Protein AF-A0A9Q1CM74-F1 (afdb_monomer)

Secondary structure (DSSP, 8-state):
----S-PPPP-TTS-HHHHHHHHHHHHHHTT---HHHHHHHHHHHSHHHHHHHHHHHHTTS-GGGS-HHHHHHHHHHHHS----HHHHHHHHHH----TTS-HHHHHHHHHHHHGGGT-GGGHHHHHHHHHHTS-GGGTTS--------------------

Structure (mmCIF, N/CA/C/O backbone):
data_AF-A0A9Q1CM74-F1
#
_entry.id   AF-A0A9Q1CM74-F1
#
loop_
_atom_site.group_PDB
_atom_site.id
_atom_site.type_symbol
_atom_site.label_atom_id
_atom_site.label_alt_id
_atom_site.label_comp_id
_atom_site.label_asym_id
_atom_site.label_entity_id
_atom_site.label_seq_id
_atom_site.pdbx_PDB_ins_code
_atom_site.Cartn_x
_atom_site.Cartn_y
_atom_site.Cartn_z
_atom_site.occupancy
_atom_site.B_iso_or_equiv
_atom_site.auth_seq_id
_atom_site.auth_comp_id
_atom_site.auth_asym_id
_atom_site.auth_atom_id
_atom_site.pdbx_PDB_model_num
ATOM 1 N N . MET A 1 1 ? -25.371 -8.522 16.564 1.00 43.41 1 MET A N 1
ATOM 2 C CA . MET A 1 1 ? -25.349 -8.528 15.087 1.00 43.41 1 MET A CA 1
ATOM 3 C C . MET A 1 1 ? -24.249 -9.481 14.666 1.00 43.41 1 MET A C 1
ATOM 5 O O . MET A 1 1 ? -23.158 -9.372 15.211 1.00 43.41 1 MET A O 1
ATOM 9 N N . ALA A 1 2 ? -24.558 -10.466 13.825 1.00 46.47 2 ALA A N 1
ATOM 10 C CA . ALA A 1 2 ? -23.566 -11.417 13.342 1.00 46.47 2 ALA A CA 1
ATOM 11 C C . ALA A 1 2 ? -22.639 -10.695 12.359 1.00 46.47 2 ALA A C 1
ATOM 13 O O . ALA A 1 2 ? -23.115 -10.146 11.371 1.00 46.47 2 ALA A O 1
ATOM 14 N N . THR A 1 3 ? -21.343 -10.663 12.651 1.00 56.59 3 THR A N 1
ATOM 15 C CA . THR A 1 3 ? -20.336 -10.244 11.676 1.00 56.59 3 THR A CA 1
ATOM 16 C C . THR A 1 3 ? -20.273 -11.309 10.590 1.00 56.59 3 THR A C 1
ATOM 18 O O . THR A 1 3 ? -19.992 -12.476 10.879 1.00 56.59 3 THR A O 1
ATOM 21 N N . LEU A 1 4 ? -20.590 -10.932 9.356 1.00 57.66 4 LEU A N 1
ATOM 22 C CA . LEU A 1 4 ? -20.530 -11.839 8.218 1.00 57.66 4 LEU A CA 1
ATOM 23 C C . LEU A 1 4 ? -19.067 -12.001 7.795 1.00 57.66 4 LEU A C 1
ATOM 25 O O . LEU A 1 4 ? -18.439 -11.060 7.314 1.00 57.66 4 LEU A O 1
ATOM 29 N N . GLY A 1 5 ? -18.547 -13.219 7.963 1.00 64.69 5 GLY A N 1
ATOM 30 C CA . GLY A 1 5 ? -17.239 -13.644 7.461 1.00 64.69 5 GLY A CA 1
ATOM 31 C C . GLY A 1 5 ? -16.093 -13.535 8.471 1.00 64.69 5 GLY A C 1
ATOM 32 O O . GLY A 1 5 ? -16.030 -12.623 9.289 1.00 64.69 5 GLY A O 1
ATOM 33 N N . ILE A 1 6 ? -15.161 -14.488 8.394 1.00 71.69 6 ILE A N 1
ATOM 34 C CA . ILE A 1 6 ? -13.884 -14.444 9.115 1.00 71.69 6 ILE A CA 1
ATOM 35 C C . ILE A 1 6 ? -12.861 -13.839 8.157 1.00 71.69 6 ILE A C 1
ATOM 37 O O . ILE A 1 6 ? -12.512 -14.455 7.146 1.00 71.69 6 ILE A O 1
ATOM 41 N N . LEU A 1 7 ? -12.381 -12.633 8.457 1.00 78.81 7 LEU A N 1
ATOM 42 C CA . LEU A 1 7 ? -11.281 -12.046 7.705 1.00 78.81 7 LEU A CA 1
ATOM 43 C C . LEU A 1 7 ? -9.967 -12.671 8.184 1.00 78.81 7 LEU A C 1
ATOM 45 O O . LEU A 1 7 ? -9.629 -12.585 9.361 1.00 78.81 7 LEU A O 1
ATOM 49 N N . LYS A 1 8 ? -9.245 -13.334 7.274 1.00 79.56 8 LYS A N 1
ATOM 50 C CA . LYS A 1 8 ? -7.918 -13.880 7.587 1.00 79.56 8 LYS A CA 1
ATOM 51 C C . LYS A 1 8 ? -6.924 -12.752 7.842 1.00 79.56 8 LYS A C 1
ATOM 53 O O . LYS A 1 8 ? -6.956 -11.739 7.144 1.00 79.56 8 LYS A O 1
ATOM 58 N N . GLU A 1 9 ? -6.044 -12.984 8.806 1.00 81.06 9 GLU A N 1
ATOM 59 C CA . GLU A 1 9 ? -4.951 -12.087 9.168 1.00 81.06 9 GLU A CA 1
ATOM 60 C C . GLU A 1 9 ? -3.985 -11.896 7.995 1.00 81.06 9 GLU A C 1
ATOM 62 O O . GLU A 1 9 ? -3.722 -12.841 7.246 1.00 81.06 9 GLU A O 1
ATOM 67 N N . PHE A 1 10 ? -3.438 -10.688 7.856 1.00 80.25 10 PHE A N 1
ATOM 68 C CA . PHE A 1 10 ? -2.406 -10.410 6.858 1.00 80.25 10 PHE A CA 1
ATOM 69 C C . PHE A 1 10 ? -1.105 -11.140 7.216 1.00 80.25 10 PHE A C 1
A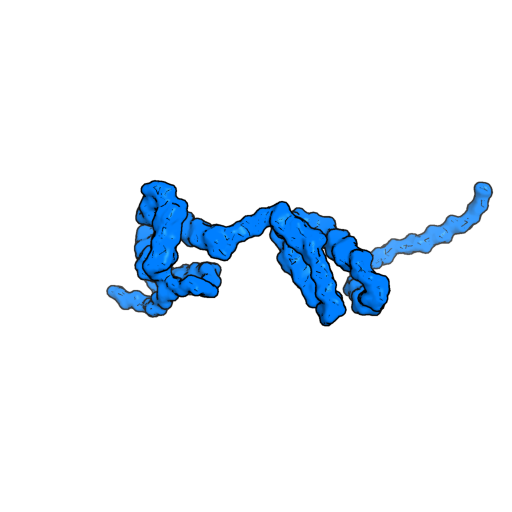TOM 71 O O . PHE A 1 10 ? -0.638 -11.056 8.354 1.00 80.25 10 PHE A O 1
ATOM 78 N N . GLN A 1 11 ? -0.516 -11.835 6.242 1.00 76.50 11 GLN A N 1
ATOM 79 C CA . GLN A 1 11 ? 0.763 -12.532 6.391 1.00 76.50 11 GLN A CA 1
ATOM 80 C C . GLN A 1 11 ? 1.875 -11.804 5.625 1.00 76.50 11 GLN A C 1
ATOM 82 O O . GLN A 1 11 ? 1.655 -11.278 4.532 1.00 76.50 11 GLN A O 1
ATOM 87 N N . GLU A 1 12 ? 3.092 -11.808 6.176 1.00 69.31 12 GLU A N 1
ATOM 88 C CA . GLU A 1 12 ? 4.278 -11.240 5.525 1.00 69.31 12 GLU A CA 1
ATOM 89 C C . GLU A 1 12 ? 4.601 -12.018 4.237 1.00 69.31 12 GLU A C 1
ATOM 91 O O . GLU A 1 12 ? 5.143 -13.120 4.274 1.00 69.31 12 GLU A O 1
ATOM 96 N N . GLY A 1 13 ? 4.224 -11.451 3.088 1.00 72.94 13 GLY A N 1
ATOM 97 C CA . GLY A 1 13 ? 4.385 -12.063 1.764 1.00 72.94 13 GLY A CA 1
ATOM 98 C C . GLY A 1 13 ? 3.132 -11.999 0.887 1.00 72.94 13 GLY A C 1
ATOM 99 O O . GLY A 1 13 ? 3.235 -12.186 -0.323 1.00 72.94 13 GLY A O 1
ATOM 100 N N . GLU A 1 14 ? 1.965 -11.696 1.462 1.00 79.19 14 GLU A N 1
ATOM 101 C CA . GLU A 1 14 ? 0.736 -11.452 0.696 1.00 79.19 14 GLU A CA 1
ATOM 102 C C . GLU A 1 14 ? 0.756 -10.055 0.046 1.00 79.19 14 GLU A C 1
ATOM 104 O O . GLU A 1 14 ? 1.364 -9.109 0.564 1.00 79.19 14 GLU A O 1
ATOM 109 N N . ASN A 1 15 ? 0.084 -9.895 -1.100 1.00 83.12 15 ASN A N 1
ATOM 110 C CA . ASN A 1 15 ? -0.043 -8.583 -1.725 1.00 83.12 15 ASN A CA 1
ATOM 111 C C . ASN A 1 15 ? -0.953 -7.687 -0.882 1.00 83.12 15 ASN A C 1
ATOM 113 O O . ASN A 1 15 ? -2.138 -7.964 -0.694 1.00 83.12 15 ASN A O 1
ATOM 117 N N . TRP A 1 16 ? -0.417 -6.546 -0.445 1.00 84.94 16 TRP A N 1
ATOM 118 C CA . TRP A 1 16 ? -1.178 -5.564 0.331 1.00 84.94 16 TRP A CA 1
ATOM 119 C C . TRP A 1 16 ? -2.441 -5.070 -0.397 1.00 84.94 16 TRP A C 1
ATOM 121 O O . TRP A 1 16 ? -3.460 -4.811 0.242 1.00 84.94 16 TRP A O 1
ATOM 131 N N . THR A 1 17 ? -2.401 -4.963 -1.730 1.00 85.19 17 THR A N 1
ATOM 132 C CA . THR A 1 17 ? -3.558 -4.551 -2.541 1.00 85.19 17 THR A CA 1
ATOM 133 C C . THR A 1 17 ? -4.710 -5.551 -2.427 1.00 85.19 17 THR A C 1
ATOM 135 O O . THR A 1 17 ? -5.810 -5.143 -2.069 1.00 85.19 17 THR A O 1
ATOM 138 N N . GLU A 1 18 ? -4.443 -6.848 -2.612 1.00 86.31 18 GLU A N 1
ATOM 139 C CA . GLU A 1 18 ? -5.464 -7.907 -2.533 1.00 86.31 18 GLU A CA 1
ATOM 140 C C . GLU A 1 18 ? -6.077 -7.988 -1.126 1.00 86.31 18 GLU A C 1
ATOM 142 O O . GLU A 1 18 ? -7.288 -8.151 -0.956 1.00 86.31 18 GLU A O 1
ATOM 147 N N . PHE A 1 19 ? -5.248 -7.819 -0.091 1.00 87.31 19 PHE A N 1
ATOM 148 C CA . PHE A 1 19 ? -5.717 -7.736 1.291 1.00 87.31 19 PHE A CA 1
ATOM 149 C C . PHE A 1 19 ? -6.630 -6.522 1.520 1.00 87.31 19 PHE A C 1
ATOM 151 O O . PHE A 1 19 ? -7.675 -6.649 2.162 1.00 87.31 19 PHE A O 1
ATOM 158 N N . THR A 1 20 ? -6.264 -5.358 0.975 1.00 86.75 20 THR A N 1
ATOM 159 C CA . THR A 1 20 ? -7.063 -4.130 1.097 1.00 86.75 20 THR A CA 1
ATOM 160 C C . THR A 1 20 ? -8.423 -4.294 0.418 1.00 86.75 20 THR A C 1
ATOM 162 O O . THR A 1 20 ? -9.437 -3.965 1.025 1.00 86.75 20 THR A O 1
ATOM 165 N N . GLU A 1 21 ? -8.472 -4.887 -0.778 1.00 88.31 21 GLU A N 1
ATOM 166 C CA . GLU A 1 21 ? -9.728 -5.150 -1.495 1.00 88.31 21 GLU A CA 1
ATOM 167 C C . GLU A 1 21 ? -10.650 -6.086 -0.698 1.00 88.31 21 GLU A C 1
ATOM 169 O O . GLU A 1 21 ? -11.842 -5.816 -0.534 1.00 88.31 21 GLU A O 1
ATOM 174 N N . ARG A 1 22 ? -10.101 -7.165 -0.120 1.00 88.38 22 ARG A N 1
ATOM 175 C CA . ARG A 1 22 ? -10.858 -8.080 0.756 1.00 88.38 22 ARG A CA 1
ATOM 176 C C . ARG A 1 22 ? -11.407 -7.367 1.995 1.00 88.38 22 ARG A C 1
ATOM 178 O O . ARG A 1 22 ? -12.530 -7.645 2.419 1.00 88.38 22 ARG A O 1
ATOM 185 N N . LEU A 1 23 ? -10.626 -6.458 2.573 1.00 87.56 23 LEU A N 1
ATOM 186 C CA . LEU A 1 23 ? -11.027 -5.657 3.727 1.00 87.56 23 LEU A CA 1
ATOM 187 C C . LEU A 1 23 ? -12.142 -4.655 3.368 1.00 87.56 23 LEU A C 1
ATOM 189 O O . LEU A 1 23 ? -13.081 -4.483 4.143 1.00 87.56 23 LEU A O 1
ATOM 193 N N . GLU A 1 24 ? -12.093 -4.039 2.187 1.00 87.81 24 GLU A N 1
ATOM 194 C CA . GLU A 1 24 ? -13.153 -3.150 1.694 1.00 87.81 24 GLU A CA 1
ATOM 195 C C . GLU A 1 24 ? -14.472 -3.900 1.480 1.00 87.81 24 GLU A C 1
ATOM 197 O O . GLU A 1 24 ? -15.521 -3.440 1.937 1.00 87.81 24 GLU A O 1
ATOM 202 N N . GLN A 1 25 ? -14.420 -5.096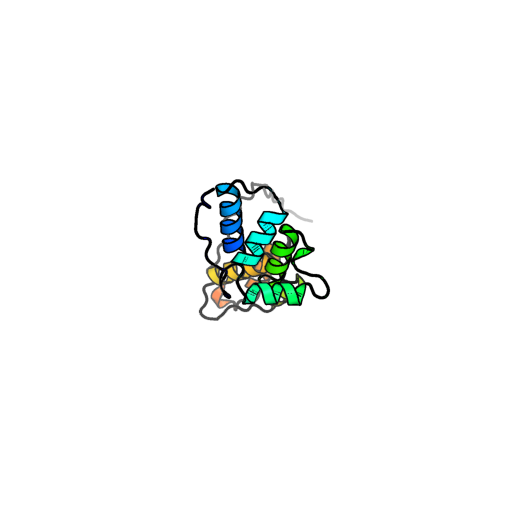 0.885 1.00 86.75 25 GLN A N 1
ATOM 203 C CA . GLN A 1 25 ? -15.596 -5.964 0.754 1.00 86.75 25 GLN A CA 1
ATOM 204 C C . GLN A 1 25 ? -16.176 -6.353 2.119 1.00 86.75 25 GLN A C 1
ATOM 206 O O . GLN A 1 25 ? -17.394 -6.418 2.280 1.00 86.75 25 GLN A O 1
ATOM 211 N N . TYR A 1 26 ? -15.325 -6.554 3.128 1.00 86.12 26 TYR A N 1
ATOM 212 C CA . TYR A 1 26 ? -15.777 -6.828 4.490 1.00 86.12 26 TYR A CA 1
ATOM 213 C C . TYR A 1 26 ? -16.526 -5.639 5.112 1.00 86.12 26 TYR A C 1
ATOM 215 O O . TYR A 1 26 ? -17.535 -5.841 5.791 1.00 86.12 26 TYR A O 1
ATOM 223 N N . PHE A 1 27 ? -16.080 -4.402 4.870 1.00 86.31 27 PHE A N 1
ATOM 224 C CA . PHE A 1 27 ? -16.803 -3.214 5.337 1.00 86.31 27 PHE A CA 1
ATOM 225 C C . PHE A 1 27 ? -18.150 -3.041 4.644 1.00 86.31 27 PHE A C 1
ATOM 227 O O . PHE A 1 27 ? -19.122 -2.703 5.317 1.00 86.31 27 PHE A O 1
ATOM 234 N N . LEU A 1 28 ? -18.210 -3.317 3.339 1.00 85.50 28 LEU A N 1
ATOM 235 C CA . LEU A 1 28 ? -19.454 -3.288 2.570 1.00 85.50 28 LEU A CA 1
ATOM 236 C C . LEU A 1 28 ? -20.445 -4.351 3.063 1.00 85.50 28 LEU A C 1
ATOM 238 O O . LEU A 1 28 ? -21.609 -4.045 3.292 1.00 85.50 28 LEU A O 1
ATOM 242 N N . ALA A 1 29 ? -19.984 -5.582 3.295 1.00 84.12 29 ALA A N 1
ATOM 243 C CA . ALA A 1 29 ? -20.840 -6.682 3.744 1.00 84.12 29 ALA A CA 1
ATOM 244 C C . ALA A 1 29 ? -21.421 -6.483 5.156 1.00 84.12 29 ALA A C 1
ATOM 246 O O . ALA A 1 29 ? -22.465 -7.049 5.476 1.00 84.12 29 ALA A O 1
ATOM 247 N N . ASN A 1 30 ? -20.742 -5.709 6.008 1.00 84.56 30 ASN A N 1
ATOM 248 C CA . ASN A 1 30 ? -21.150 -5.457 7.392 1.00 84.56 30 ASN A CA 1
ATOM 249 C C . ASN A 1 30 ? -21.736 -4.047 7.612 1.00 84.56 30 ASN A C 1
ATOM 251 O O . ASN A 1 30 ? -21.953 -3.674 8.765 1.00 84.56 30 ASN A O 1
ATOM 255 N N . ASP A 1 31 ? -21.967 -3.276 6.542 1.00 83.88 31 ASP A N 1
ATOM 256 C CA . ASP A 1 31 ? -22.527 -1.913 6.580 1.00 83.88 31 ASP A CA 1
ATOM 257 C C . ASP A 1 31 ? -21.767 -0.974 7.544 1.00 83.88 31 ASP A C 1
ATOM 259 O O . ASP A 1 31 ? -22.322 -0.229 8.354 1.00 83.88 31 ASP A O 1
ATOM 263 N N . ILE A 1 32 ? -20.432 -1.065 7.530 1.00 81.75 32 ILE A N 1
ATOM 264 C CA . ILE A 1 32 ? -19.579 -0.298 8.444 1.00 81.75 32 ILE A CA 1
ATOM 265 C C . ILE A 1 32 ? -19.177 1.003 7.763 1.00 81.75 32 ILE A C 1
ATOM 267 O O . ILE A 1 32 ? -18.218 1.039 6.994 1.00 81.75 32 ILE A O 1
ATOM 271 N N . GLU A 1 33 ? -19.865 2.092 8.089 1.00 78.38 33 GLU A N 1
ATOM 272 C CA . GLU A 1 33 ? -19.536 3.421 7.556 1.00 78.38 33 GLU A CA 1
ATOM 273 C C . GLU A 1 33 ? -18.549 4.198 8.441 1.00 78.38 33 GLU A C 1
ATOM 275 O O . GLU A 1 33 ? -17.741 4.978 7.935 1.00 78.38 33 GLU A O 1
ATOM 280 N N . ASP A 1 34 ? -18.547 3.932 9.751 1.00 85.81 34 ASP A N 1
ATOM 281 C CA . ASP A 1 34 ? -17.744 4.672 10.726 1.00 85.81 34 ASP A CA 1
ATOM 282 C C . ASP A 1 34 ? -16.229 4.459 10.545 1.00 85.81 34 ASP A C 1
ATOM 284 O O . ASP A 1 34 ? -15.706 3.342 10.639 1.00 85.81 34 ASP A O 1
ATOM 288 N N . ASN A 1 35 ? -15.501 5.561 10.353 1.00 80.75 35 ASN A N 1
ATOM 289 C CA . ASN A 1 35 ? -14.048 5.549 10.161 1.00 80.75 35 ASN A CA 1
ATOM 290 C C . ASN A 1 35 ? -13.285 5.027 11.393 1.00 80.75 35 ASN A C 1
ATOM 292 O O . ASN A 1 35 ? -12.217 4.424 11.244 1.00 80.75 35 ASN A O 1
ATOM 296 N N . GLY A 1 36 ? -13.825 5.218 12.602 1.00 82.81 36 GLY A N 1
ATOM 297 C CA . GLY A 1 36 ? -13.246 4.695 13.839 1.00 82.81 36 GLY A CA 1
ATOM 298 C C . GLY A 1 36 ? -13.303 3.168 13.900 1.00 82.81 36 GLY A C 1
ATOM 299 O O . GLY A 1 36 ? -12.291 2.527 14.204 1.00 82.81 36 GLY A O 1
ATOM 300 N N . LYS A 1 37 ? -14.450 2.581 13.536 1.00 83.75 37 LYS A N 1
ATOM 301 C CA . LYS A 1 37 ? -14.643 1.125 13.436 1.00 83.75 37 LYS A CA 1
ATOM 302 C C . LYS A 1 37 ? -13.774 0.507 12.343 1.00 83.75 37 LYS A C 1
ATOM 304 O O . LYS A 1 37 ? -13.110 -0.491 12.614 1.00 83.75 37 LYS A O 1
ATOM 309 N N . LYS A 1 38 ? -13.702 1.117 11.152 1.00 84.69 38 LYS A N 1
ATOM 310 C CA . LYS A 1 38 ? -12.829 0.644 10.054 1.00 84.69 38 LYS A CA 1
ATOM 311 C C . LYS A 1 38 ? -11.369 0.546 10.487 1.00 84.69 38 LYS A C 1
ATOM 313 O O . LYS A 1 38 ? -10.716 -0.475 10.275 1.00 84.69 38 LYS A O 1
ATOM 318 N N . ARG A 1 39 ? -10.871 1.586 11.163 1.00 85.62 39 ARG A N 1
ATOM 319 C CA . ARG A 1 39 ? -9.518 1.594 11.730 1.00 85.62 39 ARG A CA 1
ATOM 320 C C . ARG A 1 39 ? -9.336 0.513 12.790 1.00 85.62 39 ARG A C 1
ATOM 322 O O . ARG A 1 39 ? -8.326 -0.179 12.764 1.00 85.62 39 ARG A O 1
ATOM 329 N N . ALA A 1 40 ? -10.274 0.382 13.728 1.00 85.44 40 ALA A N 1
ATOM 330 C CA . ALA A 1 40 ? -10.176 -0.626 14.780 1.00 85.44 40 ALA A CA 1
ATOM 331 C C . ALA A 1 40 ? -10.074 -2.040 14.186 1.00 85.44 40 ALA A C 1
ATOM 333 O O . ALA A 1 40 ? -9.195 -2.799 14.581 1.00 85.44 40 ALA A O 1
ATOM 334 N N . ILE A 1 41 ? -10.893 -2.341 13.174 1.00 86.00 41 ILE A N 1
ATOM 335 C CA . ILE A 1 41 ? -10.878 -3.625 12.464 1.00 86.00 41 ILE A CA 1
ATOM 336 C C . ILE A 1 41 ? -9.533 -3.849 11.769 1.00 86.00 41 ILE A C 1
ATOM 338 O O . ILE A 1 41 ? -8.924 -4.901 11.958 1.00 86.00 41 ILE A O 1
ATOM 342 N N . LEU A 1 42 ? -9.019 -2.851 11.040 1.00 86.25 42 LEU A N 1
ATOM 343 C CA . LEU A 1 42 ? -7.696 -2.930 10.413 1.00 86.25 42 LEU A CA 1
ATOM 344 C C . LEU A 1 42 ? -6.614 -3.268 11.451 1.00 86.25 42 LEU A C 1
ATOM 346 O O . LEU A 1 42 ? -5.850 -4.207 11.260 1.00 86.25 42 LEU A O 1
ATOM 350 N N . LEU A 1 43 ? -6.575 -2.555 12.581 1.00 84.50 43 LEU A N 1
ATOM 351 C CA . LEU A 1 43 ? -5.567 -2.785 13.622 1.00 84.50 43 LEU A CA 1
ATOM 352 C C . LEU A 1 43 ? -5.684 -4.171 14.274 1.00 84.50 43 LEU A C 1
ATOM 354 O O . LEU A 1 43 ? -4.665 -4.725 14.673 1.00 84.50 43 LEU A O 1
ATOM 358 N N . THR A 1 44 ? -6.891 -4.737 14.361 1.00 84.56 44 THR A N 1
ATOM 359 C CA . THR A 1 44 ? -7.094 -6.098 14.887 1.00 84.56 44 THR A CA 1
ATOM 360 C C . THR A 1 44 ? -6.743 -7.200 13.890 1.00 84.56 44 THR A C 1
ATOM 362 O O . THR A 1 44 ? -6.299 -8.262 14.307 1.00 84.56 44 THR A O 1
ATOM 365 N N . VAL A 1 45 ? -6.920 -6.962 12.588 1.00 85.62 45 VAL A N 1
ATOM 366 C CA . VAL A 1 45 ? -6.745 -7.988 11.543 1.00 85.62 45 VAL A CA 1
ATOM 367 C C . VAL A 1 45 ? -5.324 -7.996 10.974 1.00 85.62 45 VAL A C 1
ATOM 369 O O . VAL A 1 45 ? -4.848 -9.024 10.500 1.00 85.62 45 VAL A O 1
ATOM 372 N N . CYS A 1 46 ? -4.611 -6.871 11.032 1.00 78.81 46 CYS A N 1
ATOM 373 C CA . CYS A 1 46 ? -3.271 -6.728 10.459 1.00 78.81 46 CYS A CA 1
ATOM 374 C C . CYS A 1 46 ? -2.184 -7.610 11.109 1.00 78.81 46 CYS A C 1
ATOM 376 O O . CYS A 1 46 ? -1.052 -7.603 10.629 1.00 78.81 46 CYS A O 1
ATOM 378 N N . GLY A 1 47 ? -2.491 -8.368 12.166 1.00 82.94 47 GLY A N 1
ATOM 379 C CA . GLY A 1 47 ? -1.521 -9.211 12.862 1.00 82.94 47 GLY A CA 1
ATOM 380 C C . GLY A 1 47 ? -0.452 -8.405 13.618 1.00 82.94 47 GLY A C 1
ATOM 381 O O . GLY A 1 47 ? -0.308 -7.186 13.474 1.00 82.94 47 GLY A O 1
ATOM 382 N N . SER A 1 48 ? 0.325 -9.086 14.461 1.00 84.25 48 SER A N 1
ATOM 383 C CA . SER A 1 48 ? 1.324 -8.447 15.334 1.00 84.25 48 SER A CA 1
ATOM 384 C C . SER A 1 48 ? 2.508 -7.833 14.571 1.00 84.25 48 SER A C 1
ATOM 386 O O . SER A 1 48 ? 2.996 -6.763 14.955 1.00 84.25 48 SER A O 1
ATOM 388 N N . ALA A 1 49 ? 2.949 -8.470 13.483 1.00 83.94 49 ALA A N 1
ATOM 389 C CA . ALA A 1 49 ? 4.070 -8.018 12.657 1.00 83.94 49 ALA A CA 1
ATOM 390 C C . ALA A 1 49 ? 3.765 -6.674 11.976 1.00 83.94 49 ALA A C 1
ATOM 392 O O . ALA A 1 49 ? 4.462 -5.680 12.195 1.00 83.94 49 ALA A O 1
ATOM 393 N N . THR A 1 50 ? 2.655 -6.596 11.239 1.00 83.56 50 THR A N 1
ATOM 394 C CA . THR A 1 50 ? 2.241 -5.375 10.532 1.00 83.56 50 THR A CA 1
ATOM 395 C C . THR A 1 50 ? 1.874 -4.253 11.497 1.00 83.56 50 THR A C 1
ATOM 397 O O . THR A 1 50 ? 2.165 -3.088 11.227 1.00 83.56 50 THR A O 1
ATOM 400 N N . TYR A 1 51 ? 1.277 -4.570 12.653 1.00 86.31 51 TYR A N 1
ATOM 401 C CA . TYR A 1 51 ? 1.022 -3.569 13.692 1.00 86.31 51 TYR A CA 1
ATOM 402 C C . TYR A 1 51 ? 2.326 -2.961 14.231 1.00 86.31 51 TYR A C 1
ATOM 404 O O . TYR A 1 51 ? 2.427 -1.742 14.396 1.00 86.31 51 TYR A O 1
ATOM 412 N N . SER A 1 52 ? 3.349 -3.791 14.456 1.00 86.81 52 SER A N 1
ATOM 413 C CA . SER A 1 52 ? 4.676 -3.332 14.886 1.00 86.81 52 SER A CA 1
ATOM 414 C C . SER A 1 52 ? 5.336 -2.449 13.825 1.00 86.81 52 SER A C 1
ATOM 416 O O . SER A 1 52 ? 5.878 -1.393 14.152 1.00 86.81 52 SER A O 1
ATOM 418 N N . LEU A 1 53 ? 5.215 -2.822 12.550 1.00 86.50 53 LEU A N 1
ATOM 419 C CA . LEU A 1 53 ? 5.681 -2.030 11.412 1.00 86.50 53 LEU A CA 1
ATOM 420 C C . LEU A 1 53 ? 4.974 -0.671 11.331 1.00 86.50 53 LEU A C 1
ATOM 422 O O . LEU A 1 53 ? 5.639 0.360 11.249 1.00 86.50 53 LEU A O 1
ATOM 426 N N . MET A 1 54 ? 3.642 -0.643 11.443 1.00 86.81 54 MET A N 1
ATOM 427 C CA . MET A 1 54 ? 2.872 0.604 11.482 1.00 86.81 54 MET A CA 1
ATOM 428 C C . MET A 1 54 ? 3.319 1.501 12.639 1.00 86.81 54 MET A C 1
ATOM 430 O O . MET A 1 54 ? 3.528 2.696 12.445 1.00 86.81 54 MET A O 1
ATOM 434 N N . LYS A 1 55 ? 3.511 0.933 13.836 1.00 86.69 55 LYS A N 1
ATOM 435 C CA . LYS A 1 55 ? 3.989 1.674 15.010 1.00 86.69 55 LYS A CA 1
ATOM 436 C C . LYS A 1 55 ? 5.384 2.267 14.786 1.00 86.69 55 LYS A C 1
ATOM 438 O O . LYS A 1 55 ? 5.605 3.420 15.146 1.00 86.69 55 LYS A O 1
ATOM 443 N N . ASN A 1 56 ? 6.298 1.510 14.179 1.00 86.88 56 ASN A N 1
ATOM 444 C CA . ASN A 1 56 ? 7.653 1.975 13.877 1.00 86.88 56 ASN A CA 1
ATOM 445 C C . ASN A 1 56 ? 7.652 3.110 12.843 1.00 86.88 56 ASN A C 1
ATOM 447 O O . ASN A 1 56 ? 8.367 4.092 13.017 1.00 86.88 56 ASN A O 1
ATOM 451 N N . LEU A 1 57 ? 6.819 3.011 11.804 1.00 83.62 57 LEU A N 1
ATOM 452 C CA . LEU A 1 57 ? 6.708 4.036 10.761 1.00 83.62 57 LEU A CA 1
ATOM 453 C C . LEU A 1 57 ? 6.008 5.319 11.232 1.00 83.62 57 LEU A C 1
ATOM 455 O O . LEU A 1 57 ? 6.218 6.382 10.652 1.00 83.62 57 LEU A O 1
ATOM 459 N N . LEU A 1 58 ? 5.149 5.228 12.249 1.00 83.56 58 LEU A N 1
ATOM 460 C CA . LEU A 1 58 ? 4.362 6.354 12.759 1.00 83.56 58 LEU A CA 1
ATOM 461 C C . LEU A 1 58 ? 5.008 7.090 13.930 1.00 83.56 58 LEU A C 1
ATOM 463 O O . LEU A 1 58 ? 4.507 8.148 14.309 1.00 83.56 58 LEU A O 1
ATOM 467 N N . ALA A 1 59 ? 6.094 6.564 14.497 1.00 81.44 59 ALA A N 1
ATOM 468 C CA . ALA A 1 59 ? 6.761 7.163 15.644 1.00 81.44 59 ALA A CA 1
ATOM 469 C C . ALA A 1 59 ? 7.113 8.646 15.379 1.00 81.44 59 ALA A C 1
ATOM 471 O O . ALA A 1 59 ? 7.691 8.951 14.333 1.00 81.44 59 ALA A O 1
ATOM 472 N N . PRO A 1 60 ? 6.783 9.582 16.297 1.00 78.25 60 PRO A N 1
ATOM 473 C CA . PRO A 1 60 ? 6.274 9.394 17.668 1.00 78.25 60 PRO A CA 1
ATOM 474 C C . PRO A 1 60 ? 4.736 9.325 17.828 1.00 78.25 60 PRO A C 1
ATOM 476 O O . PRO A 1 60 ? 4.248 9.212 18.953 1.00 78.25 60 PRO A O 1
ATOM 479 N N . ALA A 1 61 ? 3.956 9.407 16.748 1.00 81.06 61 ALA A N 1
ATOM 480 C CA . ALA A 1 61 ? 2.492 9.351 16.790 1.00 81.06 61 ALA A CA 1
ATOM 481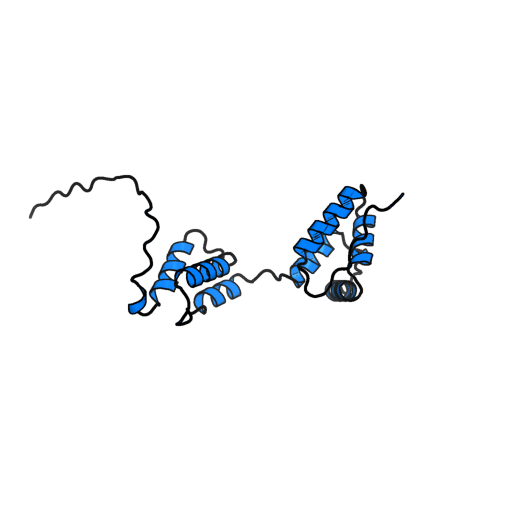 C C . ALA A 1 61 ? 1.961 7.912 16.957 1.00 81.06 61 ALA A C 1
ATOM 483 O O . ALA A 1 61 ? 2.633 6.935 16.616 1.00 81.06 61 ALA A O 1
ATOM 484 N N . LYS A 1 62 ? 0.731 7.760 17.472 1.00 81.00 62 LYS A N 1
ATOM 485 C CA . LYS A 1 62 ? 0.094 6.441 17.614 1.00 81.00 62 LYS A CA 1
ATOM 486 C C . LYS A 1 62 ? -0.701 6.079 16.350 1.00 81.00 62 LYS A C 1
ATOM 488 O O . LYS A 1 62 ? -1.317 6.955 15.743 1.00 81.00 62 LYS A O 1
ATOM 493 N N . PRO A 1 63 ? -0.801 4.783 15.995 1.00 75.44 63 PRO A N 1
ATOM 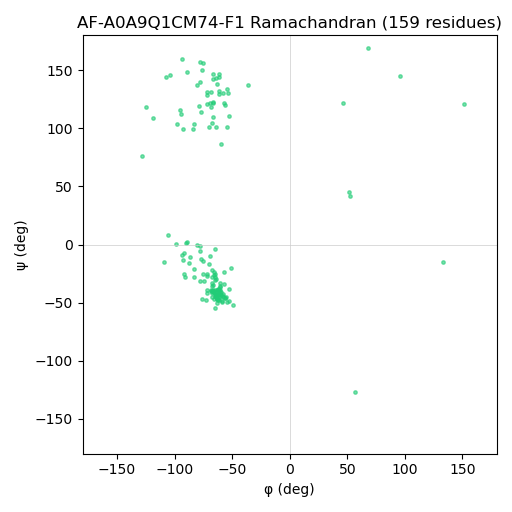494 C CA . PRO A 1 63 ? -1.689 4.310 14.925 1.00 75.44 63 PRO A CA 1
ATOM 495 C C . PRO A 1 63 ? -3.163 4.679 15.136 1.00 75.44 63 PRO A C 1
ATOM 497 O O . PRO A 1 63 ? -3.928 4.773 14.181 1.00 75.44 63 PRO A O 1
ATOM 500 N N . THR A 1 64 ? -3.560 4.923 16.386 1.00 77.62 64 THR A N 1
ATOM 501 C CA . THR A 1 64 ? -4.916 5.322 16.777 1.00 77.62 64 THR A CA 1
ATOM 502 C C . THR A 1 64 ? -5.236 6.789 16.486 1.00 77.62 64 THR A C 1
ATOM 504 O O . THR A 1 64 ? -6.399 7.164 16.553 1.00 77.62 64 THR A O 1
ATOM 507 N N . ASP A 1 65 ? -4.254 7.628 16.162 1.00 78.44 65 ASP A N 1
ATOM 508 C CA . ASP A 1 65 ? 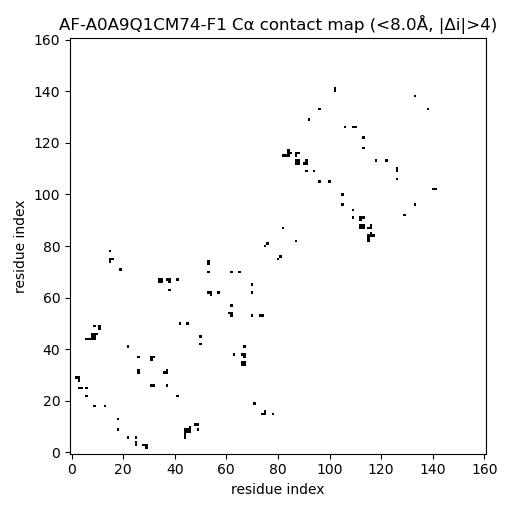-4.488 9.046 15.855 1.00 78.44 65 ASP A CA 1
ATOM 509 C C . ASP A 1 65 ? -4.693 9.297 14.353 1.00 78.44 65 ASP A C 1
ATOM 511 O O . ASP A 1 65 ? -5.182 10.352 13.961 1.00 78.44 65 ASP A O 1
ATOM 515 N N . LYS A 1 66 ? -4.367 8.317 13.498 1.00 81.12 66 LYS A N 1
ATOM 516 C CA . LYS A 1 66 ? -4.492 8.439 12.041 1.00 81.12 66 LYS A CA 1
ATOM 517 C C . LYS A 1 66 ? -5.820 7.918 11.505 1.00 81.12 66 LYS A C 1
ATOM 519 O O . LYS A 1 66 ? -6.511 7.112 12.141 1.00 81.12 66 LYS A O 1
ATOM 524 N N . SER A 1 67 ? -6.160 8.383 10.307 1.00 85.06 67 SER A N 1
ATOM 525 C CA . SER A 1 67 ? -7.303 7.882 9.549 1.00 85.06 67 SER A CA 1
ATOM 526 C C . SER A 1 67 ? -7.010 6.513 8.925 1.00 85.06 67 SER A C 1
ATOM 528 O O . SER A 1 67 ? -5.861 6.146 8.673 1.00 85.06 67 SER A O 1
ATOM 530 N N . PHE A 1 68 ? -8.068 5.748 8.649 1.00 85.19 68 PHE A N 1
ATOM 531 C CA . PHE A 1 68 ? -7.962 4.452 7.974 1.00 85.19 68 PHE A CA 1
ATOM 532 C C . PHE A 1 68 ? -7.234 4.563 6.621 1.00 85.19 68 PHE A C 1
ATOM 534 O O . PHE A 1 68 ? -6.315 3.794 6.349 1.00 85.19 68 PHE A O 1
ATOM 541 N N . SER A 1 69 ? -7.582 5.566 5.810 1.00 85.06 69 SER A N 1
ATOM 542 C CA . SER A 1 69 ? -6.978 5.803 4.492 1.00 85.06 69 SER A CA 1
ATOM 543 C C . SER A 1 69 ? -5.481 6.100 4.566 1.00 85.06 69 SER A C 1
ATOM 545 O O . SER A 1 69 ? -4.708 5.620 3.734 1.00 85.06 69 SER A O 1
ATOM 547 N N . GLU A 1 70 ? -5.043 6.860 5.573 1.00 86.25 70 GLU A N 1
ATOM 548 C CA . GLU A 1 70 ? -3.621 7.139 5.778 1.00 86.25 70 GLU A CA 1
ATOM 549 C C . GLU A 1 70 ? -2.844 5.885 6.172 1.00 86.25 70 GLU A C 1
ATOM 551 O O . GLU A 1 70 ? -1.745 5.675 5.663 1.00 86.25 70 GLU A O 1
ATOM 556 N N . LEU A 1 71 ? -3.407 5.042 7.044 1.00 85.44 71 LEU A N 1
ATOM 557 C CA . LEU A 1 71 ? -2.768 3.790 7.457 1.00 85.44 71 LEU A CA 1
ATOM 558 C C . LEU A 1 71 ? -2.593 2.839 6.270 1.00 85.44 71 LEU A C 1
ATOM 560 O O . LEU A 1 71 ? -1.494 2.332 6.052 1.00 85.44 71 LEU A O 1
ATOM 564 N N . VAL A 1 72 ? -3.641 2.661 5.461 1.00 87.38 72 VAL A N 1
ATOM 565 C CA . VAL A 1 72 ? -3.587 1.825 4.252 1.00 87.38 72 VAL A CA 1
ATOM 566 C C . VAL A 1 72 ? -2.532 2.339 3.275 1.00 87.38 72 VAL A C 1
ATOM 568 O O . VAL A 1 72 ? -1.748 1.552 2.745 1.00 87.38 72 VAL A O 1
ATOM 571 N N . THR A 1 73 ? -2.469 3.656 3.068 1.00 86.19 73 THR A N 1
ATOM 572 C CA . THR A 1 73 ? -1.498 4.277 2.155 1.00 86.19 73 THR A CA 1
ATOM 573 C C . THR A 1 73 ? -0.067 4.143 2.672 1.00 86.19 73 THR A C 1
ATOM 575 O O . THR A 1 73 ? 0.849 3.866 1.901 1.00 86.19 73 THR A O 1
ATOM 578 N N . LEU A 1 74 ? 0.143 4.308 3.977 1.00 85.56 74 LEU A N 1
ATOM 579 C CA . LEU A 1 74 ? 1.455 4.196 4.606 1.00 85.56 74 LEU A CA 1
ATOM 580 C C . LEU A 1 74 ? 2.014 2.776 4.493 1.00 85.56 74 LEU A C 1
ATOM 582 O O . LEU A 1 74 ? 3.168 2.603 4.104 1.00 85.56 74 LEU A O 1
ATOM 586 N N . VAL A 1 75 ? 1.187 1.765 4.768 1.00 84.94 75 VAL A N 1
ATOM 587 C CA . VAL A 1 75 ? 1.597 0.363 4.628 1.00 84.94 75 VAL A CA 1
ATOM 588 C C . VAL A 1 75 ? 1.807 0.010 3.152 1.00 84.94 75 VAL A C 1
ATOM 590 O O . VAL A 1 75 ? 2.823 -0.596 2.810 1.00 84.94 75 VAL A O 1
ATOM 593 N N . LYS A 1 76 ? 0.942 0.493 2.248 1.00 85.75 76 LYS A N 1
ATOM 594 C CA . LYS A 1 76 ? 1.135 0.345 0.796 1.00 85.75 76 LYS A CA 1
ATOM 595 C C . LYS A 1 76 ? 2.476 0.916 0.336 1.00 85.75 76 LYS A C 1
ATOM 597 O O . LYS A 1 76 ? 3.194 0.236 -0.384 1.00 85.75 76 LYS A O 1
ATOM 602 N N . ASN A 1 77 ? 2.845 2.115 0.783 1.00 83.19 77 ASN A N 1
ATOM 603 C CA . ASN A 1 77 ? 4.124 2.741 0.437 1.00 83.19 77 ASN A CA 1
ATOM 604 C C . ASN A 1 77 ? 5.334 1.972 0.982 1.00 83.19 77 ASN A C 1
ATOM 606 O O . ASN A 1 77 ? 6.411 2.051 0.401 1.00 83.19 77 ASN A O 1
ATOM 610 N N . HIS A 1 78 ? 5.177 1.242 2.087 1.00 83.94 78 HIS A N 1
ATOM 611 C CA . HIS A 1 78 ? 6.244 0.401 2.618 1.00 83.94 78 HIS A CA 1
ATOM 612 C C . HIS A 1 78 ? 6.415 -0.892 1.806 1.00 83.94 78 HIS A C 1
ATOM 614 O O . HIS A 1 78 ? 7.534 -1.245 1.445 1.00 83.94 78 HIS A O 1
ATOM 620 N N . HIS A 1 79 ? 5.320 -1.594 1.494 1.00 76.50 79 HIS A N 1
ATOM 621 C CA . HIS A 1 79 ? 5.377 -2.837 0.709 1.00 76.50 79 HIS A CA 1
ATOM 622 C C . HIS A 1 79 ? 5.645 -2.596 -0.782 1.00 76.50 79 HIS A C 1
ATOM 624 O O . HIS A 1 79 ? 6.262 -3.422 -1.449 1.00 76.50 79 HIS A O 1
ATOM 630 N N . GLN A 1 80 ? 5.182 -1.467 -1.308 1.00 70.56 80 GLN A N 1
ATOM 631 C CA . GLN A 1 80 ? 5.386 -1.019 -2.679 1.00 70.56 80 GLN A CA 1
ATOM 632 C C . GLN A 1 80 ? 5.921 0.415 -2.639 1.00 70.56 80 GLN A C 1
ATOM 634 O O . GLN A 1 80 ? 5.169 1.365 -2.883 1.00 70.56 80 GLN A O 1
ATOM 639 N N . PRO A 1 81 ? 7.214 0.607 -2.315 1.00 72.94 81 PRO A N 1
ATOM 640 C CA . PRO A 1 81 ? 7.812 1.925 -2.414 1.00 72.94 81 PRO A CA 1
ATOM 641 C C . PRO A 1 81 ? 7.656 2.410 -3.848 1.00 72.94 81 PRO A C 1
ATOM 643 O O . PRO A 1 81 ? 7.973 1.684 -4.796 1.00 72.94 81 PRO A O 1
ATOM 646 N N . LYS A 1 82 ? 7.153 3.639 -4.013 1.00 66.75 82 LYS A N 1
ATOM 647 C CA . LYS A 1 82 ? 7.083 4.287 -5.323 1.00 66.75 82 LYS A CA 1
ATOM 648 C C . LYS A 1 82 ? 8.484 4.229 -5.925 1.00 66.75 82 LYS A C 1
ATOM 650 O O . LYS A 1 82 ? 9.403 4.869 -5.411 1.00 66.75 82 LYS A O 1
ATOM 655 N N . ALA A 1 83 ? 8.654 3.422 -6.972 1.00 64.81 83 ALA A N 1
ATOM 656 C CA . ALA A 1 83 ? 9.935 3.296 -7.642 1.00 64.81 83 ALA A CA 1
ATOM 657 C C . ALA A 1 83 ? 10.351 4.698 -8.093 1.00 64.81 83 ALA A C 1
ATOM 659 O O . ALA A 1 83 ? 9.589 5.380 -8.782 1.00 64.81 83 ALA A O 1
ATOM 660 N N . SER A 1 84 ? 11.516 5.168 -7.643 1.00 75.25 84 SER A N 1
ATOM 661 C CA . SER A 1 84 ? 11.973 6.486 -8.063 1.00 75.25 84 SER A CA 1
ATOM 662 C C . SER A 1 84 ? 12.186 6.455 -9.574 1.00 75.25 84 SER A C 1
ATOM 664 O O . SER A 1 84 ? 12.728 5.486 -10.111 1.00 75.25 84 SER A O 1
ATOM 666 N N . ILE A 1 85 ? 11.766 7.518 -10.261 1.00 79.88 85 ILE A N 1
ATOM 667 C CA . ILE A 1 85 ? 11.911 7.640 -11.719 1.00 79.88 85 ILE A CA 1
ATOM 668 C C . ILE A 1 85 ? 13.372 7.390 -12.119 1.00 79.88 85 ILE A C 1
ATOM 670 O O . ILE A 1 85 ? 13.650 6.717 -13.104 1.00 79.88 85 ILE A O 1
ATOM 674 N N . ILE A 1 86 ? 14.312 7.873 -11.302 1.00 79.56 86 ILE A N 1
ATOM 675 C CA . ILE A 1 86 ? 15.755 7.719 -11.502 1.00 79.56 86 ILE A CA 1
ATOM 676 C C . ILE A 1 86 ? 16.169 6.244 -11.440 1.00 79.56 86 ILE A C 1
ATOM 678 O O . ILE A 1 86 ? 16.881 5.776 -12.325 1.00 79.56 86 ILE A O 1
ATOM 682 N N . VAL A 1 87 ? 15.706 5.492 -10.437 1.00 80.81 87 VAL A N 1
ATOM 683 C CA . VAL A 1 87 ? 16.018 4.060 -10.304 1.00 80.81 87 VAL A CA 1
ATOM 684 C C . VAL A 1 87 ? 15.383 3.261 -11.436 1.00 80.81 87 VAL A C 1
ATOM 686 O O . VAL A 1 87 ? 16.022 2.361 -11.975 1.00 80.81 87 VAL A O 1
ATOM 689 N N . SER A 1 88 ? 14.154 3.590 -11.828 1.00 81.06 88 SER A N 1
ATOM 690 C CA . SER A 1 88 ? 13.476 2.937 -12.950 1.00 81.06 88 SER A CA 1
ATOM 691 C C . SER A 1 88 ? 14.206 3.185 -14.272 1.00 81.06 88 SER A C 1
ATOM 693 O O . SER A 1 88 ? 14.464 2.236 -15.009 1.00 81.06 88 SER A O 1
ATOM 695 N N . ARG A 1 89 ? 14.641 4.427 -14.532 1.00 84.12 89 ARG A N 1
ATOM 696 C CA . ARG A 1 89 ? 15.447 4.777 -15.714 1.00 84.12 89 ARG A CA 1
ATOM 697 C C . ARG A 1 89 ? 16.801 4.082 -15.704 1.00 84.12 89 ARG A C 1
ATOM 699 O O . ARG A 1 89 ? 17.214 3.545 -16.725 1.00 84.12 89 ARG A O 1
ATOM 706 N N . PHE A 1 90 ? 17.471 4.043 -14.555 1.00 83.50 90 PHE A N 1
ATOM 707 C CA . PHE A 1 90 ? 18.725 3.310 -14.412 1.00 83.50 90 PHE A CA 1
ATOM 708 C C . PHE A 1 90 ? 18.529 1.825 -14.737 1.00 83.50 90 PHE A C 1
ATOM 710 O O . PHE A 1 90 ? 19.226 1.289 -15.591 1.00 83.50 90 PHE A O 1
ATOM 717 N N . LYS A 1 91 ? 17.508 1.183 -14.155 1.00 83.94 91 LYS A N 1
ATOM 718 C CA . LYS A 1 91 ? 17.159 -0.212 -14.460 1.00 83.94 91 LYS A CA 1
ATOM 719 C C . LYS A 1 91 ? 16.859 -0.420 -15.941 1.00 83.94 91 LYS A C 1
ATOM 721 O O . LYS A 1 91 ? 17.338 -1.398 -16.501 1.00 83.94 91 LYS A O 1
ATOM 726 N N . PHE A 1 92 ? 16.117 0.486 -16.576 1.00 86.25 92 PHE A N 1
ATOM 727 C CA . PHE A 1 92 ? 15.834 0.427 -18.010 1.00 86.25 92 PHE A CA 1
ATOM 728 C C . PHE A 1 92 ? 17.124 0.437 -18.844 1.00 86.25 92 PHE A C 1
ATOM 730 O O . PHE A 1 92 ? 17.311 -0.438 -19.682 1.00 86.25 92 PHE A O 1
ATOM 737 N N . HIS A 1 93 ? 18.047 1.362 -18.567 1.00 83.00 93 HIS A N 1
ATOM 738 C CA . HIS A 1 93 ? 19.301 1.481 -19.321 1.00 83.00 93 HIS A CA 1
ATOM 739 C C . HIS A 1 93 ? 20.341 0.399 -18.995 1.00 83.00 93 HIS A C 1
ATOM 741 O O . HIS A 1 93 ?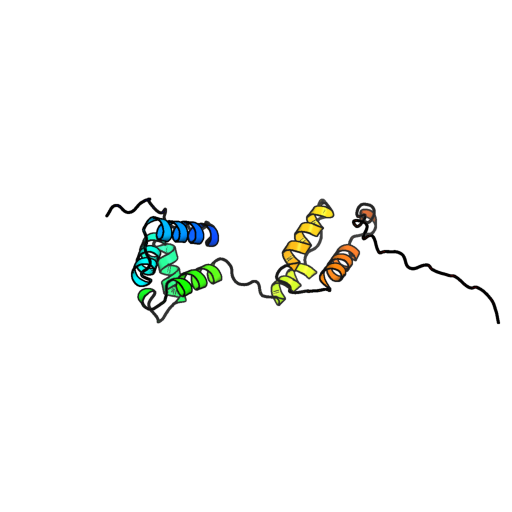 21.191 0.106 -19.829 1.00 83.00 93 HIS A O 1
ATOM 747 N N . THR A 1 94 ? 20.303 -0.196 -17.801 1.00 83.31 94 THR A N 1
ATOM 748 C CA . THR A 1 94 ? 21.207 -1.295 -17.410 1.00 83.31 94 THR A CA 1
ATOM 749 C C . THR A 1 94 ? 20.669 -2.674 -17.814 1.00 83.31 94 THR A C 1
ATOM 751 O O . THR A 1 94 ? 21.423 -3.646 -17.838 1.00 83.31 94 THR A O 1
ATOM 754 N N . SER A 1 95 ? 19.381 -2.784 -18.152 1.00 80.62 95 SER A N 1
ATOM 755 C CA . SER A 1 95 ? 18.770 -4.053 -18.554 1.00 80.62 95 SER A CA 1
ATOM 756 C C . SER A 1 95 ? 19.346 -4.532 -19.878 1.00 80.62 95 SER A C 1
ATOM 758 O O . SER A 1 95 ? 19.049 -3.978 -20.931 1.00 80.62 95 SER A O 1
ATOM 760 N N . THR A 1 96 ? 20.132 -5.601 -19.832 1.00 80.75 96 THR A N 1
ATOM 761 C CA . THR A 1 96 ? 20.692 -6.252 -21.020 1.00 80.75 96 THR A CA 1
ATOM 762 C C . THR A 1 96 ? 19.923 -7.537 -21.297 1.00 80.75 96 THR A C 1
ATOM 764 O O . THR A 1 96 ? 19.443 -8.186 -20.370 1.00 80.75 96 THR A O 1
ATOM 767 N N . ARG A 1 97 ? 19.760 -7.889 -22.574 1.00 80.56 97 ARG A N 1
ATOM 768 C CA . ARG A 1 97 ? 19.108 -9.143 -22.951 1.00 80.56 97 ARG A CA 1
ATOM 769 C C . ARG A 1 97 ? 20.019 -10.322 -22.635 1.00 80.56 97 ARG A C 1
ATOM 771 O O . ARG A 1 97 ? 21.161 -10.349 -23.094 1.00 80.56 97 ARG A O 1
ATOM 778 N N . GLU A 1 98 ? 19.475 -11.332 -21.972 1.00 81.00 98 GLU A N 1
ATOM 779 C CA . GLU A 1 98 ? 20.160 -12.613 -21.834 1.00 81.00 98 GLU A CA 1
ATOM 780 C C . GLU A 1 98 ? 20.294 -13.312 -23.205 1.00 81.00 98 GLU A C 1
ATOM 782 O O . GLU A 1 98 ? 19.424 -13.173 -24.079 1.00 81.00 98 GLU A O 1
ATOM 787 N N . PRO A 1 99 ? 21.381 -14.068 -23.443 1.00 75.62 99 PRO A N 1
ATOM 788 C CA . PRO A 1 99 ? 21.664 -14.654 -24.754 1.00 75.62 99 PRO A CA 1
ATOM 789 C C . PRO A 1 99 ? 20.569 -15.621 -25.232 1.00 75.62 99 PRO A C 1
ATOM 791 O O . PRO A 1 99 ? 20.283 -15.667 -26.430 1.00 75.62 99 PRO A O 1
ATOM 794 N N . GLU A 1 100 ? 19.927 -16.332 -24.303 1.00 81.88 100 GLU A N 1
ATOM 795 C CA . GLU A 1 100 ? 18.900 -17.352 -24.562 1.00 81.88 100 GLU A CA 1
ATOM 796 C C . GLU A 1 100 ? 17.463 -16.800 -24.563 1.00 81.88 100 GLU A C 1
ATOM 798 O O . GLU A 1 100 ? 16.520 -17.512 -24.906 1.00 81.88 100 GLU A O 1
ATOM 803 N N . GLN A 1 101 ? 17.269 -15.530 -24.201 1.00 79.69 101 GLN A N 1
ATOM 804 C CA . GLN A 1 101 ? 15.940 -14.941 -24.070 1.00 79.69 101 GLN A CA 1
ATOM 805 C C . GLN A 1 101 ? 15.354 -14.529 -25.428 1.00 79.69 101 GLN A C 1
ATOM 807 O O . GLN A 1 101 ? 16.016 -13.897 -26.261 1.00 79.69 101 GLN A O 1
ATOM 812 N N . LEU A 1 102 ? 14.067 -14.828 -25.631 1.00 83.31 102 LEU A N 1
ATOM 813 C CA . LEU A 1 102 ? 13.318 -14.376 -26.799 1.00 83.31 102 LEU A CA 1
ATOM 814 C C . LEU A 1 102 ? 13.206 -12.846 -26.821 1.00 83.31 102 LEU A C 1
ATOM 816 O O . LEU A 1 102 ? 13.007 -12.186 -25.802 1.00 83.31 102 LEU A O 1
ATOM 820 N N . ILE A 1 103 ? 13.277 -12.272 -28.022 1.00 81.06 103 ILE A N 1
ATOM 821 C CA . ILE A 1 103 ? 13.198 -10.816 -28.222 1.00 81.06 103 ILE A CA 1
ATOM 822 C C . ILE A 1 103 ? 11.848 -10.269 -27.746 1.00 81.06 103 ILE A C 1
ATOM 824 O O . ILE A 1 103 ? 11.798 -9.202 -27.142 1.00 81.06 103 ILE A O 1
ATOM 828 N N . SER A 1 104 ? 10.758 -11.004 -27.981 1.00 81.75 104 SER A N 1
ATOM 829 C CA . SER A 1 104 ? 9.415 -10.635 -27.523 1.00 81.75 104 SER A CA 1
ATOM 830 C C . SER A 1 104 ? 9.328 -10.523 -26.001 1.00 81.75 104 SER A C 1
ATOM 832 O O . SER A 1 104 ? 8.751 -9.562 -25.495 1.00 81.75 104 SER A O 1
ATOM 834 N N . ASP A 1 105 ? 9.939 -11.463 -25.279 1.00 85.94 105 ASP A N 1
ATOM 835 C CA . ASP A 1 105 ? 9.900 -11.502 -23.814 1.00 85.94 105 ASP A CA 1
ATOM 836 C C . ASP A 1 105 ? 10.751 -10.384 -23.219 1.00 85.94 105 ASP A C 1
ATOM 838 O O . ASP A 1 105 ? 10.342 -9.722 -22.266 1.00 85.94 105 ASP A O 1
ATOM 842 N N . TYR A 1 106 ? 11.907 -10.117 -23.827 1.00 86.06 106 TYR A N 1
ATOM 843 C CA . TYR A 1 106 ? 12.746 -8.984 -23.454 1.00 86.06 106 TYR A CA 1
ATOM 844 C C . TYR A 1 106 ? 12.027 -7.645 -23.676 1.00 86.06 106 TYR A C 1
ATOM 846 O O . TYR A 1 106 ? 12.081 -6.760 -22.824 1.00 86.06 106 TYR A O 1
ATOM 854 N N . LEU A 1 107 ? 11.263 -7.509 -24.765 1.00 84.50 107 LEU A N 1
ATOM 855 C CA . LEU A 1 107 ? 10.459 -6.309 -25.010 1.00 84.50 107 LEU A CA 1
ATOM 856 C C . LEU A 1 107 ? 9.320 -6.127 -24.018 1.00 84.50 107 LEU A C 1
ATOM 858 O O . LEU A 1 107 ? 9.063 -5.002 -23.584 1.00 84.50 107 LEU A O 1
ATOM 862 N N . ALA A 1 108 ? 8.649 -7.213 -23.642 1.00 86.12 108 ALA A N 1
ATOM 863 C CA . ALA A 1 108 ? 7.637 -7.172 -22.597 1.00 86.12 108 ALA A CA 1
ATOM 864 C C . ALA A 1 108 ? 8.243 -6.714 -21.258 1.00 86.12 108 ALA A C 1
ATOM 866 O O . ALA A 1 108 ? 7.658 -5.878 -20.567 1.00 86.12 108 ALA A O 1
ATOM 867 N N . GLN A 1 109 ? 9.447 -7.189 -20.924 1.00 87.25 109 GLN A N 1
ATOM 868 C CA . GLN A 1 109 ? 10.171 -6.769 -19.721 1.00 87.25 109 GLN A CA 1
ATOM 869 C C . GLN A 1 109 ? 10.588 -5.295 -19.769 1.00 87.25 109 GLN A C 1
ATOM 871 O O . GLN A 1 109 ? 10.335 -4.566 -18.810 1.00 87.25 109 GLN A O 1
ATOM 876 N N . LEU A 1 110 ? 11.157 -4.826 -20.884 1.00 87.25 110 LEU A N 1
ATOM 877 C CA . LEU A 1 110 ? 11.525 -3.417 -21.056 1.00 87.25 110 LEU A CA 1
ATOM 878 C C . LEU A 1 110 ? 10.315 -2.488 -20.932 1.00 87.25 110 LEU A C 1
ATOM 880 O O . LEU A 1 110 ? 10.404 -1.454 -20.274 1.00 87.25 110 LEU A O 1
ATOM 884 N N . ARG A 1 111 ? 9.167 -2.870 -21.505 1.00 87.12 111 ARG A N 1
ATOM 885 C CA . ARG A 1 111 ? 7.914 -2.112 -21.365 1.00 87.12 111 ARG A CA 1
ATOM 886 C C . ARG A 1 111 ? 7.467 -2.014 -19.910 1.00 87.12 111 ARG A C 1
ATOM 888 O O . ARG A 1 111 ? 7.165 -0.917 -19.457 1.00 87.12 111 ARG A O 1
ATOM 895 N N . LYS A 1 112 ? 7.519 -3.120 -19.165 1.00 86.88 112 LYS A N 1
ATOM 896 C CA . LYS A 1 112 ? 7.197 -3.144 -17.729 1.00 86.88 112 LYS A CA 1
ATOM 897 C C . LYS A 1 112 ? 8.128 -2.247 -16.902 1.00 86.88 112 LYS A C 1
ATOM 899 O O . LYS A 1 112 ? 7.698 -1.578 -15.969 1.00 86.88 112 LYS A O 1
ATOM 904 N N . LEU A 1 113 ? 9.415 -2.203 -17.245 1.00 85.62 113 LEU A N 1
ATOM 905 C CA . LEU A 1 113 ? 10.384 -1.313 -16.592 1.00 85.62 113 LEU A CA 1
ATOM 906 C C . LEU A 1 113 ? 10.182 0.161 -16.967 1.00 85.62 113 LEU A C 1
ATOM 908 O O . LEU A 1 113 ? 10.521 1.051 -16.186 1.00 85.62 113 LEU A O 1
ATOM 912 N N . ALA A 1 114 ? 9.619 0.417 -18.145 1.00 85.25 114 ALA A N 1
ATOM 913 C CA . ALA A 1 114 ? 9.371 1.752 -18.657 1.00 85.25 114 ALA A CA 1
ATOM 914 C C . ALA A 1 114 ? 8.073 2.394 -18.128 1.00 85.25 114 ALA A C 1
ATOM 916 O O . ALA A 1 114 ? 7.992 3.623 -18.108 1.00 85.25 114 ALA A O 1
ATOM 917 N N . GLU A 1 115 ? 7.102 1.607 -17.644 1.00 82.31 115 GLU A N 1
ATOM 918 C CA . GLU A 1 115 ? 5.863 2.101 -17.011 1.00 82.31 115 GLU A CA 1
ATOM 919 C C . GLU A 1 115 ? 6.117 3.176 -15.928 1.00 82.31 115 GLU A C 1
ATOM 921 O O . GLU A 1 115 ? 5.556 4.268 -16.032 1.00 82.31 115 GLU A O 1
ATOM 926 N N . PRO A 1 116 ? 6.998 2.957 -14.927 1.00 80.25 116 PRO A N 1
ATOM 927 C CA . PRO A 1 116 ? 7.287 3.957 -13.894 1.00 80.25 116 PRO A CA 1
ATOM 928 C C . PRO A 1 116 ? 8.280 5.058 -14.318 1.00 80.25 116 PRO A C 1
ATOM 930 O O . PRO A 1 116 ? 8.626 5.905 -13.495 1.00 80.25 116 PRO A O 1
ATOM 933 N N . CYS A 1 117 ? 8.803 5.043 -15.550 1.00 79.06 117 CYS A N 1
ATOM 934 C CA . CYS A 1 117 ? 9.843 5.982 -15.996 1.00 79.06 117 CYS A CA 1
ATOM 935 C C . CYS A 1 117 ? 9.304 7.311 -16.552 1.00 79.06 117 CYS A C 1
ATOM 937 O O . CYS A 1 117 ? 10.098 8.234 -16.783 1.00 79.06 117 CYS A O 1
ATOM 939 N N . GLU A 1 118 ? 7.987 7.392 -16.782 1.00 80.69 118 GLU A N 1
ATOM 940 C CA . GLU A 1 118 ? 7.292 8.565 -17.332 1.00 80.69 118 GLU A CA 1
ATOM 941 C C . GLU A 1 118 ? 7.942 9.084 -18.632 1.00 80.69 118 GLU A C 1
ATOM 943 O O . GLU A 1 118 ? 8.163 10.280 -18.805 1.00 80.69 118 GLU A O 1
ATOM 948 N N . PHE A 1 119 ? 8.283 8.184 -19.566 1.00 77.19 119 PHE A N 1
ATOM 949 C CA . PHE A 1 119 ? 8.881 8.565 -20.857 1.00 77.19 119 PHE A CA 1
ATOM 950 C C . PHE A 1 119 ? 7.895 9.276 -21.804 1.00 77.19 119 PHE A C 1
ATOM 952 O O . PHE A 1 119 ? 8.308 9.932 -22.756 1.00 77.19 119 PHE A O 1
ATOM 959 N N . GLY A 1 120 ? 6.585 9.179 -21.557 1.00 81.25 120 GLY A N 1
ATOM 960 C CA . GLY A 1 120 ? 5.569 9.805 -22.404 1.00 81.25 120 GLY A CA 1
ATOM 961 C C . GLY A 1 120 ? 5.678 9.342 -23.862 1.00 81.25 120 GLY A C 1
ATOM 962 O O . GLY A 1 120 ? 5.718 8.145 -24.140 1.00 81.25 120 GLY A O 1
ATOM 963 N N . ASN A 1 121 ? 5.758 10.292 -24.797 1.00 79.06 121 ASN A N 1
ATOM 964 C CA . ASN A 1 121 ? 5.761 10.012 -26.238 1.00 79.06 121 ASN A CA 1
ATOM 965 C C . ASN A 1 121 ? 7.089 9.445 -26.772 1.00 79.06 121 ASN A C 1
ATOM 967 O O . ASN A 1 121 ? 7.114 8.930 -27.888 1.00 79.06 121 ASN A O 1
ATOM 971 N N . SER A 1 122 ? 8.184 9.514 -26.007 1.00 82.19 122 SER A N 1
ATOM 972 C CA . SER A 1 122 ? 9.491 8.989 -26.431 1.00 82.19 122 SER A CA 1
ATOM 973 C C . SER A 1 122 ? 9.713 7.519 -26.060 1.00 82.19 122 SER A C 1
ATOM 975 O O . SER A 1 122 ? 10.758 6.959 -26.384 1.00 82.19 122 SER A O 1
ATOM 977 N N . LEU A 1 123 ? 8.728 6.852 -25.441 1.00 83.75 123 LEU A N 1
ATOM 978 C CA . LEU A 1 123 ? 8.817 5.441 -25.050 1.00 83.75 123 LEU A CA 1
ATOM 979 C C . LEU A 1 123 ? 9.214 4.526 -26.219 1.00 83.75 123 LEU A C 1
ATOM 981 O O . LEU A 1 123 ? 10.121 3.710 -26.093 1.00 83.75 123 LEU A O 1
ATOM 985 N N . GLU A 1 124 ? 8.552 4.671 -27.367 1.00 80.12 124 GLU A N 1
ATOM 986 C CA . GLU A 1 124 ? 8.796 3.825 -28.541 1.00 80.12 124 GLU A CA 1
ATOM 987 C C . GLU A 1 124 ? 10.183 4.057 -29.159 1.00 80.12 124 GLU A C 1
ATOM 989 O O . GLU A 1 124 ? 10.750 3.145 -29.757 1.00 80.12 124 GLU A O 1
ATOM 994 N N . GLU A 1 125 ? 10.745 5.258 -29.011 1.00 80.69 125 GLU A N 1
ATOM 995 C CA . GLU A 1 125 ? 12.114 5.565 -29.435 1.00 80.69 125 GLU A CA 1
ATOM 996 C C . GLU A 1 125 ? 13.133 4.921 -28.494 1.00 80.69 125 GLU A C 1
ATOM 998 O O . GLU A 1 125 ? 13.990 4.168 -28.948 1.00 80.69 125 GLU A O 1
ATOM 1003 N N . MET A 1 126 ? 12.946 5.075 -27.181 1.00 81.00 126 MET A N 1
ATOM 1004 C CA . MET A 1 126 ? 13.806 4.452 -26.169 1.00 81.00 126 MET A CA 1
ATOM 1005 C C . MET A 1 126 ? 13.791 2.920 -26.251 1.00 81.00 126 MET A C 1
ATOM 1007 O O . MET A 1 126 ? 14.821 2.272 -26.071 1.00 81.00 126 MET A O 1
ATOM 1011 N N . LEU A 1 127 ? 12.638 2.318 -26.564 1.00 82.44 127 LEU A N 1
ATOM 1012 C CA . LEU A 1 127 ? 12.529 0.877 -26.798 1.00 82.44 127 LEU A CA 1
ATOM 1013 C C . LEU A 1 127 ? 13.258 0.433 -28.072 1.00 82.44 127 LEU A C 1
ATOM 1015 O O . LEU A 1 127 ? 13.760 -0.691 -28.107 1.00 82.44 127 LEU A O 1
ATOM 1019 N N . ARG A 1 128 ? 13.312 1.267 -29.119 1.00 78.75 128 ARG A N 1
ATOM 1020 C CA . ARG A 1 128 ? 14.092 0.979 -30.335 1.00 78.75 128 ARG A CA 1
ATOM 1021 C C . ARG A 1 128 ? 15.587 1.090 -30.074 1.00 78.75 128 ARG A C 1
ATOM 1023 O O . ARG A 1 128 ? 16.322 0.210 -30.511 1.00 78.75 128 ARG A O 1
ATOM 1030 N N . ASP A 1 129 ? 16.018 2.095 -29.326 1.00 79.75 129 ASP A N 1
ATOM 1031 C CA . ASP A 1 129 ? 17.430 2.279 -28.980 1.00 79.75 129 ASP A CA 1
ATOM 1032 C C . ASP A 1 129 ? 17.938 1.148 -28.079 1.00 79.75 129 ASP A C 1
ATOM 1034 O O . ASP A 1 129 ? 19.006 0.587 -28.326 1.00 79.75 129 ASP A O 1
ATOM 1038 N N . ALA A 1 130 ? 17.121 0.714 -27.114 1.00 74.69 130 ALA A N 1
ATOM 1039 C CA . ALA A 1 130 ? 17.410 -0.452 -26.279 1.00 74.69 130 ALA A CA 1
ATOM 1040 C C . 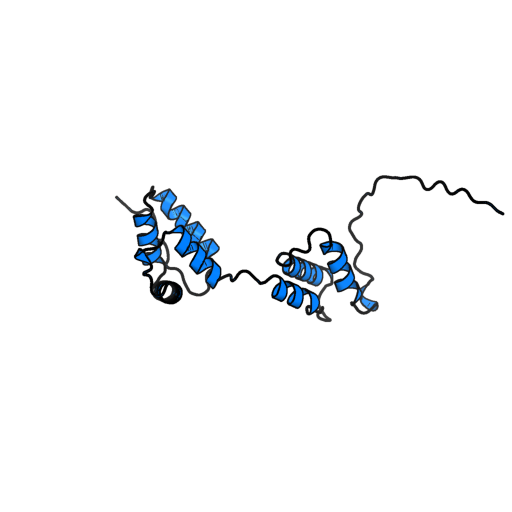ALA A 1 130 ? 17.446 -1.777 -27.072 1.00 74.69 130 ALA A C 1
ATOM 1042 O O . ALA A 1 130 ? 18.123 -2.720 -26.673 1.00 74.69 130 ALA A O 1
ATOM 1043 N N . GLN A 1 131 ? 16.746 -1.864 -28.211 1.00 68.44 131 GLN A N 1
ATOM 1044 C CA . GLN A 1 131 ? 16.854 -2.992 -29.148 1.00 68.44 131 GLN A CA 1
ATOM 1045 C C . GLN A 1 131 ? 18.036 -2.859 -30.115 1.00 68.44 131 GLN A C 1
ATOM 1047 O O . GLN A 1 131 ? 18.539 -3.862 -30.618 1.00 68.44 131 GLN A O 1
ATOM 1052 N N . GLY A 1 132 ? 18.463 -1.636 -30.430 1.00 62.56 132 GLY A N 1
ATOM 1053 C CA . GLY A 1 132 ? 19.536 -1.358 -31.384 1.00 62.56 132 GLY A CA 1
ATOM 1054 C C . GLY A 1 132 ? 20.914 -1.816 -30.904 1.00 62.56 132 GLY A C 1
ATOM 1055 O O . GLY A 1 132 ? 21.782 -2.085 -31.729 1.00 62.56 132 GLY A O 1
ATOM 1056 N N . SER A 1 133 ? 21.096 -1.972 -29.591 1.00 52.78 133 SER A N 1
ATOM 1057 C CA . SER A 1 133 ? 22.299 -2.534 -28.963 1.00 52.78 133 SER A CA 1
ATOM 1058 C C . SER A 1 133 ? 22.378 -4.070 -29.024 1.00 52.78 133 SER A C 1
ATOM 1060 O O . SER A 1 133 ? 23.363 -4.656 -28.571 1.00 52.78 133 SER A O 1
ATOM 1062 N N . ILE A 1 134 ? 21.373 -4.746 -29.596 1.00 53.22 134 ILE A N 1
ATOM 1063 C CA . ILE A 1 134 ? 21.374 -6.201 -29.789 1.00 53.22 134 ILE A CA 1
ATOM 1064 C C . ILE A 1 134 ? 22.384 -6.559 -30.898 1.00 53.22 134 ILE A C 1
ATOM 1066 O O . ILE A 1 134 ? 22.278 -6.020 -32.003 1.00 53.22 134 ILE A O 1
ATOM 1070 N N . PRO A 1 135 ? 23.323 -7.506 -30.678 1.00 46.59 135 PRO A N 1
ATOM 1071 C CA . PRO A 1 135 ? 24.253 -7.935 -31.717 1.00 46.59 135 PRO A CA 1
ATOM 1072 C C . PRO A 1 135 ? 23.495 -8.380 -32.975 1.00 46.59 135 PRO A C 1
ATOM 1074 O O . PRO A 1 135 ? 22.516 -9.131 -32.917 1.00 46.59 135 PRO A O 1
ATOM 1077 N N . GLU A 1 136 ? 23.976 -7.907 -34.124 1.00 47.72 136 GLU A N 1
ATOM 1078 C CA . GLU A 1 136 ? 23.300 -7.832 -35.431 1.00 47.72 136 GLU A CA 1
ATOM 1079 C C . GLU A 1 136 ? 22.658 -9.147 -35.922 1.00 47.72 136 GLU A C 1
ATOM 1081 O O . GLU A 1 136 ? 21.712 -9.155 -36.713 1.00 47.72 136 GLU A O 1
ATOM 1086 N N . ARG A 1 137 ? 23.099 -10.281 -35.369 1.00 49.19 137 ARG A N 1
ATOM 1087 C CA . ARG A 1 137 ? 22.617 -11.633 -35.667 1.00 49.19 137 ARG A CA 1
ATOM 1088 C C . ARG A 1 137 ? 21.161 -11.899 -35.252 1.00 49.19 137 ARG A C 1
ATOM 1090 O O . ARG A 1 137 ? 20.530 -12.767 -35.850 1.00 49.19 137 ARG A O 1
ATOM 1097 N N . ALA A 1 138 ? 20.604 -11.166 -34.282 1.00 47.84 138 ALA A N 1
ATOM 1098 C CA . ALA A 1 138 ? 19.237 -11.385 -33.782 1.00 47.84 138 ALA A CA 1
ATOM 1099 C C . ALA A 1 138 ? 18.171 -10.433 -34.377 1.00 47.84 138 ALA A C 1
ATOM 1101 O O . ALA A 1 138 ? 16.986 -10.566 -34.077 1.00 47.84 138 ALA A O 1
ATOM 1102 N N . ARG A 1 139 ? 18.552 -9.511 -35.274 1.00 52.41 139 ARG A N 1
ATOM 1103 C CA . ARG A 1 139 ? 17.662 -8.476 -35.847 1.00 52.41 139 ARG A CA 1
ATOM 1104 C C . ARG A 1 139 ? 16.569 -9.015 -36.793 1.00 52.41 139 ARG A C 1
ATOM 1106 O O . ARG A 1 139 ? 15.664 -8.278 -37.166 1.00 52.41 139 ARG A O 1
ATOM 1113 N N . LYS A 1 140 ? 16.618 -10.296 -37.183 1.00 49.72 140 LYS A N 1
ATOM 1114 C CA . LYS A 1 140 ? 15.734 -10.888 -38.212 1.00 49.72 140 LYS A CA 1
ATOM 1115 C C . LYS A 1 140 ? 14.301 -11.229 -37.770 1.00 49.72 140 LYS A C 1
ATOM 1117 O O . LYS A 1 140 ? 13.520 -11.630 -38.626 1.00 49.72 140 LYS A O 1
ATOM 1122 N N . VAL A 1 141 ? 13.935 -11.095 -36.493 1.00 55.72 141 VAL A N 1
ATOM 1123 C CA . VAL A 1 141 ? 12.663 -11.664 -35.987 1.00 55.72 141 VAL A CA 1
ATOM 1124 C C . VAL A 1 141 ? 11.590 -10.617 -35.648 1.00 55.72 141 VAL A C 1
ATOM 1126 O O . VAL A 1 141 ? 10.417 -10.965 -35.566 1.00 55.72 141 VAL A O 1
ATOM 1129 N N . TYR A 1 142 ? 11.918 -9.326 -35.533 1.00 42.03 142 TYR A N 1
ATOM 1130 C CA . TYR A 1 142 ? 10.909 -8.313 -35.201 1.00 42.03 142 TYR A CA 1
ATOM 1131 C C . TYR A 1 142 ? 10.386 -7.584 -36.448 1.00 42.03 142 TYR A C 1
ATOM 1133 O O . TYR A 1 142 ? 11.046 -6.702 -36.995 1.00 42.03 142 TYR A O 1
ATOM 1141 N N . ARG A 1 143 ? 9.174 -7.945 -36.892 1.00 37.94 143 ARG A N 1
ATOM 1142 C CA . ARG A 1 143 ? 8.369 -7.139 -37.821 1.00 37.94 143 ARG A CA 1
ATOM 1143 C C . ARG A 1 143 ? 7.402 -6.297 -36.976 1.00 37.94 143 ARG A C 1
ATOM 1145 O O . ARG A 1 143 ? 6.556 -6.894 -36.311 1.00 37.94 143 ARG A O 1
ATOM 1152 N N . PRO A 1 144 ? 7.496 -4.955 -36.970 1.00 38.72 144 PRO A N 1
ATOM 1153 C CA . PRO A 1 144 ? 6.522 -4.134 -36.260 1.00 38.72 144 PRO A CA 1
ATOM 1154 C C . PRO A 1 144 ? 5.117 -4.358 -36.849 1.00 38.72 144 PRO A C 1
ATOM 1156 O O . PRO A 1 144 ? 4.997 -4.593 -38.058 1.00 38.72 144 PRO A O 1
ATOM 1159 N N . PRO A 1 145 ? 4.049 -4.294 -36.033 1.00 39.03 145 PRO A N 1
ATOM 1160 C CA . PRO A 1 145 ? 2.692 -4.325 -36.555 1.00 39.03 145 PRO A CA 1
ATOM 1161 C C . PRO A 1 145 ? 2.498 -3.115 -37.470 1.00 39.03 145 PRO A C 1
ATOM 1163 O O . PRO A 1 145 ? 2.840 -1.987 -37.113 1.00 39.03 145 PRO A O 1
ATOM 1166 N N . SER A 1 146 ? 2.002 -3.378 -38.678 1.00 43.41 146 SER A N 1
ATOM 1167 C CA . SER A 1 146 ? 1.753 -2.391 -39.722 1.00 43.41 146 SER A CA 1
ATOM 1168 C C . SER A 1 146 ? 0.865 -1.269 -39.191 1.00 43.41 146 SER A C 1
ATOM 1170 O O . SER A 1 146 ? -0.354 -1.420 -39.099 1.00 43.41 146 SER A O 1
ATOM 1172 N N . GLN A 1 147 ? 1.469 -0.131 -38.858 1.00 42.00 147 GLN A N 1
ATOM 1173 C CA . GLN A 1 147 ? 0.731 1.116 -38.779 1.00 42.00 147 GLN A CA 1
ATOM 1174 C C . GLN A 1 147 ? 0.322 1.454 -40.211 1.00 42.00 147 GLN A C 1
ATOM 1176 O O . GLN A 1 147 ? 1.154 1.829 -41.036 1.00 42.00 147 GLN A O 1
ATOM 1181 N N . ASN A 1 148 ? -0.960 1.249 -40.517 1.00 43.53 148 ASN A N 1
ATOM 1182 C CA . ASN A 1 148 ? -1.612 1.829 -41.682 1.00 43.53 148 ASN A CA 1
ATOM 1183 C C . ASN A 1 148 ? -1.511 3.352 -41.559 1.00 43.53 148 ASN A C 1
ATOM 1185 O O . ASN A 1 148 ? -2.399 4.005 -41.013 1.00 43.53 148 ASN A O 1
ATOM 1189 N N . ILE A 1 149 ? -0.408 3.916 -42.044 1.00 43.72 149 ILE A N 1
ATOM 1190 C CA . ILE A 1 149 ? -0.303 5.346 -42.281 1.00 43.72 149 ILE A CA 1
ATOM 1191 C C . ILE A 1 149 ? -0.929 5.580 -43.649 1.00 43.72 149 ILE A C 1
ATOM 1193 O O . ILE A 1 149 ? -0.396 5.214 -44.695 1.00 43.72 149 ILE A O 1
ATOM 1197 N N . CYS A 1 150 ? -2.142 6.112 -43.560 1.00 36.50 150 CYS A N 1
ATOM 1198 C CA . CYS A 1 150 ? -2.955 6.678 -44.616 1.00 36.50 150 CYS A CA 1
ATOM 1199 C C . CYS A 1 150 ? -2.104 7.424 -45.659 1.00 36.50 150 CYS A C 1
ATOM 1201 O O . CYS A 1 150 ? -1.159 8.137 -45.322 1.00 36.50 150 CYS A O 1
ATOM 1203 N N . GLY A 1 151 ? -2.439 7.222 -46.933 1.00 43.50 151 GLY A N 1
ATOM 1204 C CA . GLY A 1 151 ? -1.642 7.660 -48.066 1.00 43.50 151 GLY A CA 1
ATOM 1205 C C . GLY A 1 151 ? -1.451 9.171 -48.159 1.00 43.50 151 GLY A C 1
ATOM 1206 O O . GLY A 1 151 ? -2.413 9.930 -48.190 1.00 43.50 151 GLY A O 1
ATOM 1207 N N . CYS A 1 152 ? -0.200 9.573 -48.365 1.00 32.69 152 CYS A N 1
ATOM 1208 C CA . CYS A 1 152 ? 0.135 10.798 -49.074 1.00 32.69 152 CYS A CA 1
ATOM 1209 C C . CYS A 1 152 ? 1.071 10.436 -50.230 1.00 32.69 152 CYS A C 1
ATOM 1211 O O . CYS A 1 152 ? 2.140 9.859 -50.042 1.00 32.69 152 CYS A O 1
ATOM 1213 N N . ARG A 1 153 ? 0.596 10.723 -51.445 1.00 36.06 153 ARG A N 1
ATOM 1214 C CA . ARG A 1 153 ? 1.276 10.510 -52.725 1.00 36.06 153 ARG A CA 1
ATOM 1215 C C . ARG A 1 153 ? 2.628 11.226 -52.743 1.00 36.06 153 ARG A C 1
ATOM 1217 O O . ARG A 1 153 ? 2.670 12.450 -52.709 1.00 36.06 153 ARG A O 1
ATOM 1224 N N . CYS A 1 154 ? 3.709 10.474 -52.924 1.00 31.48 154 CYS A N 1
ATOM 1225 C CA . CYS A 1 154 ? 4.924 11.006 -53.534 1.00 31.48 154 CYS A CA 1
ATOM 1226 C C . CYS A 1 154 ? 4.647 11.268 -55.020 1.00 31.48 154 CYS A C 1
ATOM 1228 O O . CYS A 1 154 ? 4.674 10.340 -55.827 1.00 31.48 154 CYS A O 1
ATOM 1230 N N . THR A 1 155 ? 4.398 12.519 -55.402 1.00 38.75 155 THR A N 1
ATOM 1231 C CA . THR A 1 155 ? 4.692 12.961 -56.770 1.00 38.75 155 THR A CA 1
ATOM 1232 C C . THR A 1 155 ? 6.158 13.357 -56.823 1.00 38.75 155 THR A C 1
ATOM 1234 O O . THR A 1 155 ? 6.544 14.439 -56.390 1.00 38.75 155 THR A O 1
ATOM 1237 N N . ALA A 1 156 ? 6.973 12.438 -57.330 1.00 40.53 156 ALA A N 1
ATOM 1238 C CA . ALA A 1 156 ? 8.298 12.743 -57.831 1.00 40.53 156 ALA A CA 1
ATOM 1239 C C . ALA A 1 156 ? 8.156 13.612 -59.089 1.00 40.53 156 ALA A C 1
ATOM 1241 O O . ALA A 1 156 ? 7.545 13.182 -60.067 1.00 40.53 156 ALA A O 1
ATOM 1242 N N . GLN A 1 157 ? 8.739 14.808 -59.077 1.00 39.50 157 GLN A N 1
ATOM 1243 C CA . GLN A 1 157 ? 9.095 15.515 -60.301 1.00 39.50 157 GLN A CA 1
ATOM 1244 C C . GLN A 1 157 ? 10.606 15.724 -60.307 1.00 39.50 157 GLN A C 1
ATOM 1246 O O . GLN A 1 157 ? 11.181 16.445 -59.499 1.00 39.50 157 GLN A O 1
ATOM 1251 N N . ILE A 1 158 ? 11.217 14.968 -61.210 1.00 42.53 158 ILE A N 1
ATOM 1252 C CA . ILE A 1 158 ? 12.599 15.016 -61.661 1.00 42.53 158 ILE A CA 1
ATOM 1253 C C . ILE A 1 158 ? 12.712 16.204 -62.634 1.00 42.53 158 ILE A C 1
ATOM 1255 O O . ILE A 1 158 ? 11.796 16.364 -63.435 1.00 42.53 158 ILE A O 1
ATOM 1259 N N . PHE A 1 159 ? 13.80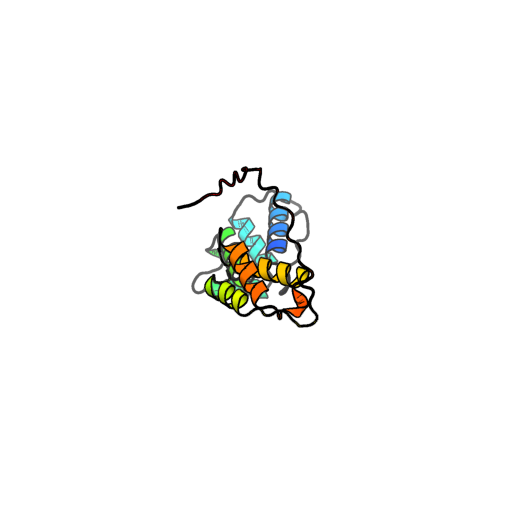0 16.985 -62.579 1.00 36.28 159 PHE A N 1
ATOM 1260 C CA . PHE A 1 159 ? 14.705 17.361 -63.696 1.00 36.28 159 PHE A CA 1
ATOM 1261 C C . PHE A 1 159 ? 15.387 18.737 -63.505 1.00 36.28 159 PHE A C 1
ATOM 1263 O O . PHE A 1 159 ? 14.720 19.759 -63.431 1.00 36.28 159 PHE A O 1
ATOM 1270 N N . GLN A 1 160 ? 16.728 18.690 -63.499 1.00 41.34 160 GLN A N 1
ATOM 1271 C CA . GLN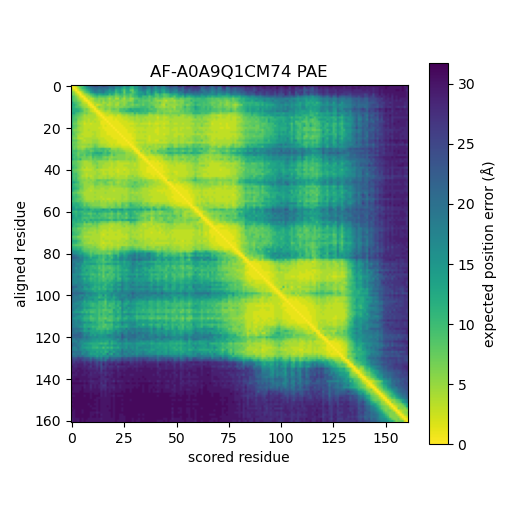 A 1 160 ? 17.726 19.620 -64.067 1.00 41.34 160 GLN A CA 1
ATOM 1272 C C . GLN A 1 160 ? 17.612 21.144 -63.862 1.00 41.34 160 GLN A C 1
ATOM 1274 O O . GLN A 1 160 ? 16.739 21.800 -64.423 1.00 41.34 160 GLN A O 1
ATOM 1279 N N . SER A 1 161 ? 18.659 21.727 -63.262 1.00 40.22 161 SER A N 1
ATOM 1280 C CA . SER A 1 161 ? 19.678 22.561 -63.944 1.00 40.22 161 SER A CA 1
ATOM 1281 C C . SER A 1 161 ? 20.917 22.685 -63.062 1.00 40.22 161 SER A C 1
ATOM 1283 O O . SER A 1 161 ? 20.729 22.904 -61.846 1.00 40.22 161 SER A O 1
#

Radius of gyration: 25.8 Å; Cα contacts (8 Å, |Δi|>4): 86; chains: 1; bounding box: 50×40×82 Å

Sequence (161 aa):
MATLGILKEFQEGENWTEFTERLEQYFLANDIEDNGKKRAILLTVCGSATYSLMKNLLAPAKPTDKSFSELVTLVKNHHQPKASIIVSRFKFHTSTREPEQLISDYLAQLRKLAEPCEFGNSLEEMLRDAQGSIPERARKVYRPPSQNICGCRCTAQIFQS

Organism: Holothuria leucospilota (NCBI:txid206669)

Solvent-accessible surface area (backbone atoms only — not comparable to full-atom values): 10265 Å² total; per-residue (Å²): 132,86,77,76,74,86,81,77,60,60,56,100,84,62,60,63,66,64,54,49,54,54,51,52,52,47,33,63,74,61,72,59,79,54,60,68,57,55,33,52,50,49,65,68,37,36,36,72,68,51,47,51,50,49,42,65,75,39,61,93,49,59,74,86,78,56,55,48,69,55,52,54,50,53,52,44,42,66,81,52,56,80,69,48,44,67,59,28,46,49,49,52,75,67,61,71,82,58,94,86,57,54,69,69,60,50,49,55,50,52,51,63,39,43,65,65,37,72,52,71,90,49,43,70,55,54,55,48,55,68,53,64,75,51,68,78,86,67,68,87,74,78,76,78,81,81,75,84,72,78,89,76,84,84,79,84,80,89,82,89,133

Foldseek 3Di:
DDQPDDQAADDDPDDLVVSVVVLVVSCVVRVPPDQLVSLVVCCVRNDPVLLVVLPVQQPPDHSNVDTPVVSSVSVNCVVPPLQPLVNLVVCLVPDDDDPPDDPVVSLVVSVVSCVSNCPPPCSVVSSVVNVVPPPPVRPPPDDDDDPPPDDDDPPDDDDDD

Nearest PDB structures (foldseek):
  6tap-assembly1_C  TM=6.763E-01  e=6.042E-02  Drosophila melanogaster

pLDDT: mean 74.13, std 16.29, range [31.48, 88.38]

Mean predicted aligned error: 14.24 Å